Protein AF-A0A7S7Q439-F1 (afdb_monomer_lite)

Sequence (136 aa):
MTLYEHLPADIRETVDALVTELRPQPWPTRFFALIGLLGEKLEARREAEPWHLIQQWTGIVTATMEHLLPDSSVVECLGLMSISFNDQWRAQALGQIERDPTVLDRLVAICPDWEDIVESVIEANQRRPIKSARGR

Secondary structure (DSSP, 8-state):
--GGGGS-HHHHHHHHHHHHHHTTS-HHHHHHHHHHHHHHHHHS---S-HHHHHHHHHHHHHHHHHHH---TTSHHHHHHHHHSS-HHHHHHHHHHHHH-THHHHHHHHH-TTHHHHHHHHHHHHHT-GGGGG---

Foldseek 3Di:
DALLVVDDPVLNVVLVVLLVVCLVPDLLVNLVVLVVQLVCLVVVDPDPCSLVSLVSSLSSLRRNCVSNPQDCVDLSSLLSLCLHPPPVSVVVSVVVCVVPVVSVVVVCVSPVCSVVSSVSSVVSVVPPPPVVPPDD

pLDDT: mean 88.55, std 14.01, range [36.53, 97.88]

Structure (mmCIF, N/CA/C/O backbone):
data_AF-A0A7S7Q439-F1
#
_entry.id   AF-A0A7S7Q439-F1
#
loop_
_atom_site.group_PDB
_atom_site.id
_atom_site.type_symbol
_atom_site.label_atom_id
_atom_site.label_alt_id
_atom_site.label_comp_id
_atom_site.label_asym_id
_atom_site.label_entity_id
_atom_site.label_seq_id
_atom_site.pdbx_PDB_ins_code
_atom_site.Cartn_x
_atom_site.Cartn_y
_atom_site.Cartn_z
_atom_site.occupancy
_atom_site.B_iso_or_equiv
_atom_site.auth_seq_id
_atom_site.auth_comp_id
_atom_site.auth_asym_id
_atom_site.auth_atom_id
_atom_site.pdbx_PDB_model_num
ATOM 1 N N . MET A 1 1 ? 16.420 8.784 5.837 1.00 62.50 1 MET A N 1
ATOM 2 C CA . MET A 1 1 ? 16.690 8.067 4.584 1.00 62.50 1 MET A CA 1
ATOM 3 C C . MET A 1 1 ? 15.471 7.213 4.327 1.00 62.50 1 MET A C 1
ATOM 5 O O . MET A 1 1 ? 15.078 6.487 5.238 1.00 62.50 1 MET A O 1
ATOM 9 N N . THR A 1 2 ? 14.799 7.433 3.205 1.00 87.06 2 THR A N 1
ATOM 10 C CA . THR A 1 2 ? 13.533 6.767 2.856 1.00 87.06 2 THR A CA 1
ATOM 11 C C . THR A 1 2 ? 13.812 5.551 1.974 1.00 87.06 2 THR A C 1
ATOM 13 O O . THR A 1 2 ? 14.875 5.466 1.357 1.00 87.06 2 THR A O 1
ATOM 16 N N . LEU A 1 3 ? 12.888 4.588 1.902 1.00 90.12 3 LEU A N 1
ATOM 17 C CA . LEU A 1 3 ? 13.028 3.456 0.980 1.00 90.12 3 LEU A CA 1
ATOM 18 C C . LEU A 1 3 ? 13.176 3.951 -0.462 1.00 90.12 3 LEU A C 1
ATOM 20 O O . LEU A 1 3 ? 13.998 3.414 -1.205 1.00 90.12 3 LEU A O 1
ATOM 24 N N . TYR A 1 4 ? 12.414 4.988 -0.827 1.00 93.00 4 TYR A N 1
ATOM 25 C CA . TYR A 1 4 ? 12.436 5.602 -2.154 1.00 93.00 4 TYR A CA 1
ATOM 26 C C . TYR A 1 4 ? 13.855 5.886 -2.673 1.00 93.00 4 TYR A C 1
ATOM 28 O O . TYR A 1 4 ? 14.159 5.552 -3.815 1.00 93.00 4 TYR A O 1
ATOM 36 N N . GLU A 1 5 ? 14.751 6.425 -1.839 1.00 92.62 5 GLU A N 1
ATOM 37 C CA . GLU A 1 5 ? 16.121 6.810 -2.230 1.00 92.62 5 GLU A CA 1
ATOM 38 C C . GLU A 1 5 ? 16.989 5.622 -2.684 1.00 92.62 5 GLU A C 1
ATOM 40 O O . GLU A 1 5 ? 17.976 5.808 -3.396 1.00 92.62 5 GLU A O 1
ATOM 45 N N . HIS A 1 6 ? 16.615 4.400 -2.302 1.00 91.69 6 HIS A N 1
ATOM 46 C CA . HIS A 1 6 ? 17.335 3.170 -2.628 1.00 91.69 6 HIS A CA 1
ATOM 47 C C . HIS A 1 6 ? 16.705 2.370 -3.769 1.00 91.69 6 HIS A C 1
ATOM 49 O O . HIS A 1 6 ? 17.241 1.325 -4.149 1.00 91.69 6 HIS A O 1
ATOM 55 N N . LEU A 1 7 ? 15.571 2.822 -4.307 1.00 91.94 7 LEU A N 1
ATOM 56 C CA . LEU A 1 7 ? 14.888 2.112 -5.377 1.00 91.94 7 LEU A CA 1
ATOM 57 C C . LEU A 1 7 ? 15.591 2.318 -6.734 1.00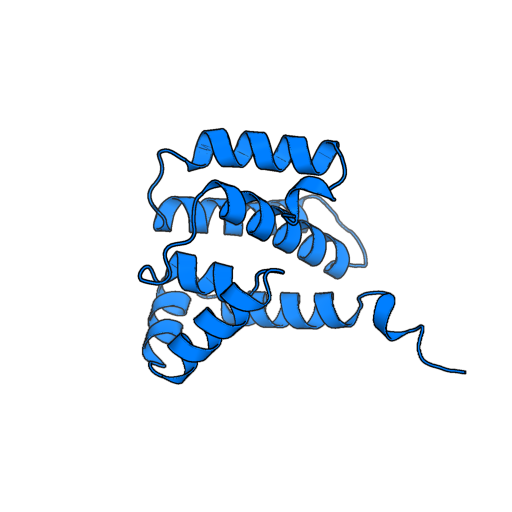 91.94 7 LEU A C 1
ATOM 59 O O . LEU A 1 7 ? 16.099 3.412 -7.021 1.00 91.94 7 LEU A O 1
ATOM 63 N N . PRO A 1 8 ? 15.592 1.287 -7.604 1.00 93.31 8 PRO A N 1
ATOM 64 C CA . PRO A 1 8 ? 15.986 1.428 -9.004 1.00 93.31 8 PRO A CA 1
ATOM 65 C C . PRO A 1 8 ? 15.236 2.573 -9.701 1.00 93.31 8 PRO A C 1
ATOM 67 O O . PRO A 1 8 ? 14.115 2.913 -9.320 1.00 93.31 8 PRO A O 1
ATOM 70 N N . ALA A 1 9 ? 15.860 3.195 -10.706 1.00 93.38 9 ALA A N 1
ATOM 71 C CA . ALA A 1 9 ? 15.323 4.399 -11.349 1.00 93.38 9 ALA A CA 1
ATOM 72 C C . ALA A 1 9 ? 13.933 4.180 -11.973 1.00 93.38 9 ALA A C 1
ATOM 74 O O . ALA A 1 9 ? 13.044 4.993 -11.754 1.00 93.38 9 ALA A O 1
ATOM 75 N N . ASP A 1 10 ? 13.724 3.050 -12.645 1.00 91.25 10 ASP A N 1
ATOM 76 C CA . ASP A 1 10 ? 12.443 2.631 -13.228 1.00 91.25 10 ASP A CA 1
ATOM 77 C C . ASP A 1 10 ? 11.332 2.478 -12.172 1.00 91.25 10 ASP A C 1
ATOM 79 O O . ASP A 1 10 ? 10.170 2.835 -12.391 1.00 91.25 10 ASP A O 1
ATOM 83 N N . ILE A 1 11 ? 11.691 2.002 -10.979 1.00 93.25 11 ILE A N 1
ATOM 84 C CA . ILE A 1 11 ? 10.751 1.884 -9.862 1.00 93.25 11 ILE A CA 1
ATOM 85 C C . ILE A 1 11 ? 10.461 3.250 -9.244 1.00 93.25 11 ILE A C 1
ATOM 87 O O . ILE A 1 11 ? 9.311 3.523 -8.907 1.00 93.25 11 ILE A O 1
ATOM 91 N N . ARG A 1 12 ? 11.462 4.131 -9.133 1.00 96.12 12 ARG A N 1
ATOM 92 C CA . ARG A 1 12 ? 11.245 5.512 -8.675 1.00 96.12 12 ARG A CA 1
ATOM 93 C C . ARG A 1 12 ? 10.333 6.285 -9.622 1.00 96.12 12 ARG A C 1
ATOM 95 O O . ARG A 1 12 ? 9.408 6.922 -9.139 1.00 96.12 12 ARG A O 1
ATOM 102 N N . GLU A 1 13 ? 10.509 6.144 -10.935 1.00 95.88 13 GLU A N 1
ATOM 103 C CA . GLU A 1 13 ? 9.611 6.736 -11.939 1.00 95.88 13 GLU A CA 1
ATOM 104 C C . GLU A 1 1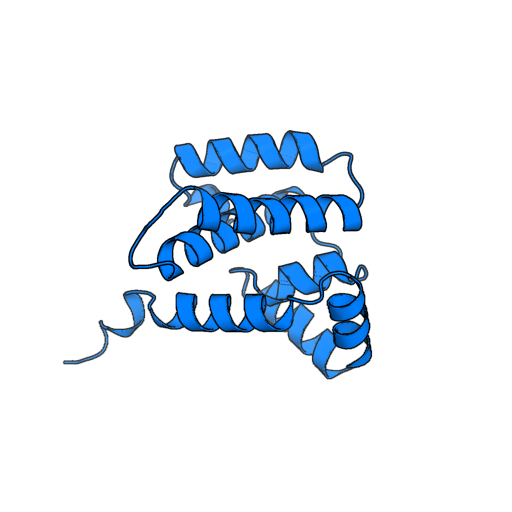3 ? 8.163 6.255 -11.761 1.00 95.88 13 GLU A C 1
ATOM 106 O O . GLU A 1 13 ? 7.227 7.055 -11.797 1.00 95.88 13 GLU A O 1
ATOM 111 N N . THR A 1 14 ? 7.974 4.958 -11.490 1.00 95.25 14 THR A N 1
ATOM 112 C CA . THR A 1 14 ? 6.650 4.395 -11.179 1.00 95.25 14 THR A CA 1
ATOM 113 C C . THR A 1 14 ? 6.063 5.014 -9.906 1.00 95.25 14 THR A C 1
ATOM 115 O O . THR A 1 14 ? 4.894 5.398 -9.886 1.00 95.25 14 THR A O 1
ATOM 118 N N . VAL A 1 15 ? 6.865 5.141 -8.842 1.00 97.25 15 VAL A N 1
ATOM 119 C CA . VAL A 1 15 ? 6.435 5.776 -7.586 1.00 97.25 15 VAL A CA 1
ATOM 120 C C . VAL A 1 15 ? 6.063 7.243 -7.815 1.00 97.25 15 VAL A C 1
ATOM 122 O O . VAL A 1 15 ? 5.016 7.674 -7.345 1.00 97.25 15 VAL A O 1
ATOM 125 N N . ASP A 1 16 ? 6.856 8.005 -8.565 1.00 97.75 16 ASP A N 1
ATOM 126 C CA . ASP A 1 16 ? 6.602 9.427 -8.829 1.00 97.75 16 ASP A CA 1
ATOM 127 C C . ASP A 1 16 ? 5.288 9.646 -9.599 1.00 97.75 16 ASP A C 1
ATOM 129 O O . ASP A 1 16 ? 4.510 10.556 -9.277 1.00 97.75 16 ASP A O 1
ATOM 133 N N . ALA A 1 17 ? 5.010 8.783 -10.583 1.00 97.12 17 ALA A N 1
ATOM 134 C CA . ALA A 1 17 ? 3.750 8.775 -11.319 1.00 97.12 17 ALA A CA 1
ATOM 135 C C . ALA A 1 17 ? 2.561 8.484 -10.387 1.00 97.12 17 ALA A C 1
ATOM 137 O O . ALA A 1 17 ? 1.615 9.276 -10.333 1.00 97.12 17 ALA A O 1
ATOM 138 N N . LEU A 1 18 ? 2.651 7.419 -9.580 1.00 96.94 18 LEU A N 1
ATOM 139 C CA . LEU A 1 18 ? 1.616 7.060 -8.604 1.00 96.94 18 LEU A CA 1
ATOM 140 C C . LEU A 1 18 ? 1.388 8.176 -7.585 1.00 96.94 18 LEU A C 1
ATOM 142 O O . LEU A 1 18 ? 0.251 8.531 -7.298 1.00 96.94 18 LEU A O 1
ATOM 146 N N . VAL A 1 19 ? 2.447 8.781 -7.047 1.00 97.44 19 VAL A N 1
ATOM 147 C CA . VAL A 1 19 ? 2.331 9.882 -6.083 1.00 97.44 19 VAL A CA 1
ATOM 148 C C . VAL A 1 19 ? 1.609 11.072 -6.706 1.00 97.44 19 VAL A C 1
ATOM 150 O O . VAL A 1 19 ? 0.775 11.688 -6.043 1.00 97.44 19 VAL A O 1
ATOM 153 N N . THR A 1 20 ? 1.904 11.400 -7.964 1.00 97.81 20 THR A N 1
ATOM 154 C CA . THR A 1 20 ? 1.245 12.504 -8.672 1.00 97.81 20 THR A CA 1
ATOM 155 C C . THR A 1 20 ? -0.253 12.244 -8.833 1.00 97.81 20 THR A C 1
ATOM 157 O O . THR A 1 20 ? -1.061 13.129 -8.550 1.00 97.81 20 THR A O 1
ATOM 160 N N . GLU A 1 21 ? -0.626 11.026 -9.221 1.00 97.31 21 GLU A N 1
ATOM 161 C CA . GLU A 1 21 ? -2.019 10.626 -9.428 1.00 97.31 21 GLU A CA 1
ATOM 162 C C . GLU A 1 21 ? -2.811 10.495 -8.117 1.00 97.31 21 GLU A C 1
ATOM 164 O O . GLU A 1 21 ? -3.957 10.941 -8.018 1.00 97.31 21 GLU A O 1
ATOM 169 N N . LEU A 1 22 ? -2.195 9.909 -7.088 1.00 97.56 22 LEU A N 1
ATOM 170 C CA . LEU A 1 22 ? -2.858 9.510 -5.846 1.00 97.56 22 LEU A CA 1
ATOM 171 C C . LEU A 1 22 ? -2.894 10.609 -4.781 1.00 97.56 22 LEU A C 1
ATOM 173 O O . LEU A 1 22 ? -3.734 10.563 -3.877 1.00 97.56 22 LEU A O 1
ATOM 177 N N . ARG A 1 23 ? -2.024 11.623 -4.867 1.00 97.12 23 ARG A N 1
ATOM 178 C CA . ARG A 1 23 ? -1.993 12.745 -3.915 1.00 97.12 23 ARG A CA 1
ATOM 179 C C . ARG A 1 23 ? -3.348 13.436 -3.712 1.00 97.12 23 ARG A C 1
ATOM 181 O O . ARG A 1 23 ? -3.706 13.623 -2.548 1.00 97.12 23 ARG A O 1
ATOM 188 N N . PRO A 1 24 ? -4.122 13.798 -4.753 1.00 97.00 24 PRO A N 1
ATOM 189 C CA . PRO A 1 24 ? -5.428 14.429 -4.554 1.00 97.00 24 PRO A CA 1
ATOM 190 C C . PRO A 1 24 ? -6.513 13.460 -4.059 1.00 97.00 24 PRO A C 1
ATOM 192 O O . PRO A 1 24 ? -7.574 13.910 -3.637 1.00 97.00 24 PRO A O 1
ATOM 195 N N . GLN A 1 25 ? -6.275 12.148 -4.121 1.00 97.88 25 GLN A N 1
ATOM 196 C CA . GLN A 1 25 ? -7.284 11.135 -3.829 1.00 97.88 25 GLN A CA 1
ATOM 197 C C . GLN A 1 25 ? -7.392 10.848 -2.327 1.00 97.88 25 GLN A C 1
ATOM 199 O O . GLN A 1 25 ? -6.393 10.966 -1.611 1.00 97.88 25 GLN A O 1
ATOM 204 N N . PRO A 1 26 ? -8.567 10.430 -1.827 1.00 96.69 26 PRO A N 1
ATOM 205 C CA . PRO A 1 26 ? -8.716 9.950 -0.458 1.00 96.69 26 PRO A CA 1
ATOM 206 C C . PRO A 1 26 ? -8.134 8.533 -0.295 1.00 96.69 26 PRO A C 1
ATOM 208 O O . PRO A 1 26 ? -7.984 7.788 -1.265 1.00 96.69 26 PRO A O 1
ATOM 211 N N . TRP A 1 27 ? -7.832 8.134 0.944 1.00 96.00 27 TRP A N 1
ATOM 212 C CA . TRP A 1 27 ? -7.224 6.832 1.261 1.00 96.00 27 TRP A CA 1
ATOM 213 C C . TRP A 1 27 ? -7.941 5.595 0.702 1.00 96.00 27 TRP A C 1
ATOM 215 O O . TRP A 1 27 ? -7.226 4.734 0.195 1.00 96.00 27 TRP A O 1
ATOM 225 N N . PRO A 1 28 ? -9.285 5.501 0.688 1.00 96.06 28 PRO A N 1
ATOM 226 C CA . PRO A 1 28 ? -9.965 4.364 0.065 1.0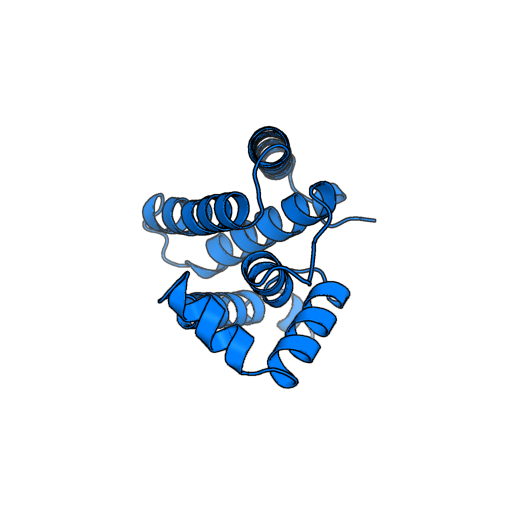0 96.06 28 PRO A CA 1
ATOM 227 C C . PRO A 1 28 ? -9.611 4.213 -1.423 1.00 96.06 28 PRO A C 1
ATOM 229 O O . PRO A 1 28 ? -9.299 3.124 -1.896 1.00 96.06 28 PRO A O 1
ATOM 232 N N . THR A 1 29 ? -9.562 5.322 -2.166 1.00 97.25 29 THR A N 1
ATOM 233 C CA . THR A 1 29 ? -9.165 5.324 -3.582 1.00 97.25 29 THR A CA 1
ATOM 234 C C . THR A 1 29 ? -7.689 4.974 -3.752 1.00 97.25 29 THR A C 1
ATOM 236 O O . THR A 1 29 ? -7.347 4.168 -4.614 1.00 97.25 29 THR A O 1
ATOM 239 N N . ARG A 1 30 ? -6.811 5.535 -2.907 1.00 97.62 30 ARG A N 1
ATOM 240 C CA . ARG A 1 30 ? -5.375 5.197 -2.905 1.00 97.62 30 ARG A CA 1
ATOM 241 C C . ARG A 1 30 ? -5.157 3.708 -2.668 1.00 97.62 30 ARG A C 1
ATOM 243 O O . ARG A 1 30 ? -4.343 3.093 -3.344 1.00 97.62 30 ARG A O 1
ATOM 250 N N . PHE A 1 31 ? -5.897 3.141 -1.724 1.00 97.31 31 PHE A N 1
ATOM 251 C CA . PHE A 1 31 ? -5.832 1.734 -1.373 1.00 97.31 31 PHE A CA 1
ATOM 252 C C . PHE A 1 31 ? -6.206 0.842 -2.543 1.00 97.31 31 PHE A C 1
ATOM 254 O O . PHE A 1 31 ? -5.386 0.026 -2.948 1.00 97.31 31 PHE A O 1
ATOM 261 N N . PHE A 1 32 ? -7.376 1.044 -3.152 1.00 96.50 32 PHE A N 1
ATOM 262 C CA . PHE A 1 32 ? -7.781 0.222 -4.290 1.00 96.50 32 PHE A CA 1
ATOM 263 C C . PHE A 1 32 ? -6.843 0.358 -5.490 1.00 96.50 32 PHE A C 1
ATOM 265 O O . PHE A 1 32 ? -6.570 -0.644 -6.141 1.00 96.50 32 PHE A O 1
ATOM 272 N N . ALA A 1 33 ? -6.294 1.546 -5.755 1.00 96.81 33 ALA A N 1
ATOM 273 C CA . ALA A 1 33 ? -5.288 1.713 -6.803 1.00 96.81 33 ALA A CA 1
ATOM 274 C C . ALA A 1 33 ? -4.008 0.909 -6.505 1.00 96.81 33 ALA A C 1
ATOM 276 O O . ALA A 1 33 ? -3.486 0.208 -7.370 1.00 96.81 33 ALA A O 1
ATOM 277 N N . LEU A 1 34 ? -3.526 0.955 -5.259 1.00 96.69 34 LEU A N 1
ATOM 278 C CA . LEU A 1 34 ? -2.340 0.211 -4.834 1.00 96.69 34 LEU A CA 1
ATOM 279 C C . LEU A 1 34 ? -2.577 -1.307 -4.801 1.00 96.69 34 LEU A C 1
ATOM 281 O O . LEU A 1 34 ? -1.668 -2.053 -5.154 1.00 96.69 34 LEU A O 1
ATOM 285 N N . ILE A 1 35 ? -3.772 -1.779 -4.433 1.00 95.56 35 ILE A N 1
ATOM 286 C CA . ILE A 1 35 ? -4.150 -3.199 -4.550 1.00 95.56 35 ILE A CA 1
ATOM 287 C C . ILE A 1 35 ? -4.287 -3.607 -6.023 1.00 95.56 35 ILE A C 1
ATOM 289 O O . ILE A 1 35 ? -3.785 -4.656 -6.415 1.00 95.56 35 ILE A O 1
ATOM 293 N N . GLY A 1 36 ? -4.889 -2.766 -6.867 1.00 93.12 36 GLY A N 1
ATOM 294 C CA . GLY A 1 36 ? -5.003 -3.004 -8.308 1.00 93.12 36 GLY A CA 1
ATOM 295 C C . GLY A 1 36 ? -3.643 -3.226 -8.973 1.00 93.12 36 GLY A C 1
ATOM 296 O O . GLY A 1 36 ? -3.487 -4.163 -9.753 1.00 93.12 36 GLY A O 1
ATOM 297 N N . LEU A 1 37 ? -2.624 -2.460 -8.567 1.00 93.31 37 LEU A N 1
ATOM 298 C CA . LEU A 1 37 ? -1.243 -2.638 -9.025 1.00 93.31 37 LEU A CA 1
ATOM 299 C C . LEU A 1 37 ? -0.666 -4.030 -8.698 1.00 93.31 37 LEU A C 1
ATOM 301 O O . LEU A 1 37 ? 0.164 -4.539 -9.456 1.00 93.31 37 LEU A O 1
ATOM 305 N N . LEU A 1 38 ? -1.066 -4.653 -7.582 1.00 91.31 38 LEU A N 1
ATOM 306 C CA . LEU A 1 38 ? -0.674 -6.035 -7.279 1.00 91.31 38 LEU A CA 1
ATOM 307 C C . LEU A 1 38 ? -1.271 -6.990 -8.314 1.00 91.31 38 LEU A C 1
ATOM 309 O O . LEU A 1 38 ? -0.538 -7.796 -8.884 1.00 91.31 38 LEU A O 1
ATOM 313 N N . GLY A 1 39 ? -2.571 -6.853 -8.590 1.00 85.38 39 GLY A N 1
ATOM 314 C CA . GLY A 1 39 ? -3.267 -7.639 -9.608 1.00 85.38 39 GLY A CA 1
ATOM 315 C C . GLY A 1 39 ? -2.615 -7.500 -10.983 1.00 85.38 39 GLY A C 1
ATOM 316 O O . GLY A 1 39 ? -2.276 -8.500 -11.604 1.00 85.38 39 GLY A O 1
ATOM 317 N N . GLU A 1 40 ? -2.323 -6.272 -11.417 1.00 86.94 40 GLU A N 1
ATOM 318 C CA . GLU A 1 40 ? -1.628 -6.017 -12.686 1.00 86.94 40 GLU A CA 1
ATOM 319 C C . GLU A 1 40 ? -0.266 -6.712 -12.760 1.00 86.94 40 GLU A C 1
ATOM 321 O O . GLU A 1 40 ? 0.073 -7.299 -13.786 1.00 86.94 40 GLU A O 1
ATOM 326 N N . LYS A 1 41 ? 0.520 -6.683 -11.678 1.00 82.62 41 LYS A N 1
ATOM 327 C CA . LYS A 1 41 ? 1.827 -7.352 -11.640 1.00 82.62 41 LYS A CA 1
ATOM 328 C C . LYS A 1 41 ? 1.707 -8.867 -11.728 1.00 82.62 41 LYS A C 1
ATOM 330 O O . LYS A 1 41 ? 2.515 -9.480 -12.423 1.00 82.62 41 LYS A O 1
ATOM 335 N N . LEU A 1 42 ? 0.729 -9.451 -11.039 1.00 82.19 42 LEU A N 1
ATOM 336 C CA . LEU A 1 42 ? 0.497 -10.895 -11.044 1.00 82.19 42 LEU A CA 1
ATOM 337 C C . LEU A 1 42 ? -0.069 -11.381 -12.391 1.00 82.19 42 LEU A C 1
ATOM 339 O O . LEU A 1 42 ? 0.348 -12.429 -12.875 1.00 82.19 42 LEU A O 1
ATOM 343 N N . GLU A 1 43 ? -0.934 -10.600 -13.041 1.00 79.69 43 GLU A N 1
ATOM 344 C CA . GLU A 1 43 ? -1.498 -10.919 -14.362 1.00 79.69 43 GLU A CA 1
ATOM 345 C C . GLU A 1 43 ? -0.498 -10.697 -15.509 1.00 79.69 43 GLU A C 1
ATOM 347 O O . GLU A 1 43 ? -0.456 -11.462 -16.477 1.00 79.69 43 GLU A O 1
ATOM 352 N N . ALA A 1 44 ? 0.346 -9.663 -15.417 1.00 63.06 44 ALA A N 1
ATOM 353 C CA . ALA A 1 44 ? 1.261 -9.282 -16.492 1.00 63.06 44 ALA A CA 1
ATOM 354 C C . ALA A 1 44 ? 2.375 -10.308 -16.761 1.00 63.06 44 ALA A C 1
ATOM 356 O O . ALA A 1 44 ? 3.041 -10.208 -17.798 1.00 63.06 44 ALA A O 1
ATOM 357 N N . ARG A 1 45 ? 2.612 -11.291 -15.877 1.00 58.56 45 ARG A N 1
ATOM 358 C CA . ARG A 1 45 ? 3.690 -12.275 -16.055 1.00 58.56 45 ARG A CA 1
ATOM 359 C C . ARG A 1 45 ? 3.309 -13.693 -15.634 1.00 58.56 45 ARG A C 1
ATOM 361 O O . ARG A 1 45 ? 3.039 -13.972 -14.476 1.00 58.56 45 ARG A O 1
ATOM 368 N N . ARG A 1 46 ? 3.465 -14.639 -16.572 1.00 56.03 46 ARG A N 1
ATOM 369 C CA . ARG A 1 46 ? 3.522 -16.096 -16.320 1.00 56.03 46 ARG A CA 1
ATOM 370 C C . ARG A 1 46 ? 4.845 -16.504 -15.645 1.00 56.03 46 ARG A C 1
ATOM 372 O O . ARG A 1 46 ? 5.532 -17.406 -16.125 1.00 56.03 46 ARG A O 1
ATOM 379 N N . GLU A 1 47 ? 5.283 -15.787 -14.619 1.00 55.06 47 GLU A N 1
ATOM 380 C CA . GLU A 1 47 ? 6.549 -16.082 -13.948 1.00 55.06 47 GLU A CA 1
ATOM 381 C C . GLU A 1 47 ? 6.391 -17.198 -12.916 1.00 55.06 47 GLU A C 1
ATOM 383 O O . GLU A 1 47 ? 5.417 -17.259 -12.173 1.00 55.06 47 GLU A O 1
ATOM 388 N N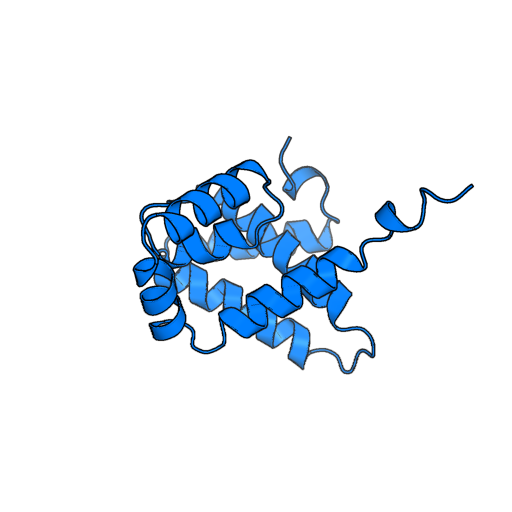 . ALA A 1 48 ? 7.389 -18.083 -12.856 1.00 57.44 48 ALA A N 1
ATOM 389 C CA . ALA A 1 48 ? 7.421 -19.226 -11.942 1.00 57.44 48 ALA A CA 1
ATOM 390 C C . ALA A 1 48 ? 7.581 -18.827 -10.459 1.00 57.44 48 ALA A C 1
ATOM 392 O O . ALA A 1 48 ? 7.487 -19.677 -9.576 1.00 57.44 48 ALA A O 1
ATOM 393 N N . GLU A 1 49 ? 7.851 -17.549 -10.178 1.00 66.75 49 GLU A N 1
ATOM 394 C CA . GLU A 1 49 ? 8.274 -17.070 -8.865 1.00 66.75 49 GLU A CA 1
ATOM 395 C C . GLU A 1 49 ? 7.521 -15.795 -8.437 1.00 66.75 49 GLU A C 1
ATOM 397 O O . GLU A 1 49 ? 8.114 -14.722 -8.395 1.00 66.75 49 GLU A O 1
ATOM 402 N N . PRO A 1 50 ? 6.234 -15.873 -8.056 1.00 79.25 50 PRO A N 1
ATOM 403 C CA . PRO A 1 50 ? 5.404 -14.700 -7.726 1.00 79.25 50 PRO A CA 1
ATOM 404 C C . PRO A 1 50 ? 5.949 -13.833 -6.574 1.00 79.25 50 PRO A C 1
ATOM 406 O O . PRO A 1 50 ? 5.618 -12.654 -6.453 1.00 79.25 50 PRO A O 1
ATOM 409 N N . TRP A 1 51 ? 6.837 -14.384 -5.742 1.00 86.31 51 TRP A N 1
ATOM 410 C CA . TRP A 1 51 ? 7.371 -13.710 -4.560 1.00 86.31 51 TRP A CA 1
ATOM 411 C C . TRP A 1 51 ? 8.144 -12.417 -4.870 1.00 86.31 51 TRP A C 1
ATOM 413 O O . TRP A 1 51 ? 8.057 -11.463 -4.098 1.00 86.31 51 TRP A O 1
ATOM 423 N N . HIS A 1 52 ? 8.893 -12.341 -5.975 1.00 86.44 52 HIS A N 1
ATOM 424 C CA . HIS A 1 52 ? 9.680 -11.139 -6.284 1.00 86.44 52 HIS A CA 1
ATOM 425 C C . HIS A 1 52 ? 8.784 -9.985 -6.761 1.00 86.44 52 HIS A C 1
ATOM 427 O O . HIS A 1 52 ? 9.053 -8.825 -6.444 1.00 86.44 52 HIS A O 1
ATOM 433 N N . LEU A 1 53 ? 7.682 -10.303 -7.449 1.00 89.88 53 LEU A N 1
ATOM 434 C CA . LEU A 1 53 ? 6.659 -9.339 -7.858 1.00 89.88 53 LEU A CA 1
ATOM 435 C C . LEU A 1 53 ? 5.942 -8.761 -6.639 1.00 89.88 53 LEU A C 1
ATOM 437 O O . LEU A 1 53 ? 5.777 -7.546 -6.548 1.00 89.88 53 LEU A O 1
ATOM 441 N N . ILE A 1 54 ? 5.599 -9.616 -5.672 1.00 91.81 54 ILE A N 1
ATOM 442 C CA . ILE A 1 54 ? 5.006 -9.196 -4.398 1.00 91.81 54 ILE A CA 1
ATOM 443 C C . ILE A 1 54 ? 5.979 -8.292 -3.631 1.00 91.81 54 ILE A C 1
ATOM 445 O O . ILE A 1 54 ? 5.588 -7.221 -3.178 1.00 91.81 54 ILE A O 1
ATOM 449 N N . GLN A 1 55 ? 7.265 -8.649 -3.540 1.00 91.50 55 GLN A N 1
ATOM 450 C CA . GLN A 1 55 ? 8.264 -7.792 -2.886 1.00 91.50 55 GLN A CA 1
ATOM 451 C C . GLN A 1 55 ? 8.417 -6.433 -3.579 1.00 91.50 55 GLN A C 1
ATOM 453 O O . GLN A 1 55 ? 8.496 -5.403 -2.906 1.00 91.50 55 GLN A O 1
ATOM 458 N N . GLN A 1 56 ? 8.465 -6.419 -4.913 1.00 92.69 56 GLN A N 1
ATOM 459 C CA . GLN A 1 56 ? 8.547 -5.183 -5.685 1.00 92.69 56 GLN A CA 1
ATOM 460 C C . GLN A 1 56 ? 7.302 -4.319 -5.462 1.00 92.69 56 GLN A C 1
ATOM 462 O O . GLN A 1 56 ? 7.425 -3.116 -5.235 1.00 92.69 56 GLN A O 1
ATOM 467 N N . TRP A 1 57 ? 6.115 -4.928 -5.481 1.00 95.38 57 TRP A N 1
ATOM 468 C CA . TRP A 1 57 ? 4.857 -4.261 -5.171 1.00 95.38 57 TRP A CA 1
ATOM 469 C C . TRP A 1 57 ? 4.871 -3.648 -3.769 1.00 95.38 57 TRP A C 1
ATOM 471 O O . TRP A 1 57 ? 4.654 -2.446 -3.637 1.00 95.38 57 TRP A O 1
ATOM 481 N N . THR A 1 58 ? 5.218 -4.414 -2.732 1.00 95.38 58 THR A N 1
ATOM 482 C CA . THR A 1 58 ? 5.305 -3.891 -1.362 1.00 95.38 58 THR A CA 1
ATOM 483 C C . THR A 1 58 ? 6.324 -2.751 -1.251 1.00 95.38 58 THR A C 1
ATOM 485 O O . THR A 1 58 ? 6.103 -1.791 -0.507 1.00 95.38 58 THR A O 1
ATOM 488 N N . GLY A 1 59 ? 7.418 -2.809 -2.018 1.00 95.38 59 GLY A N 1
ATOM 489 C CA . GLY A 1 59 ? 8.392 -1.724 -2.121 1.00 95.38 59 GLY A CA 1
ATOM 490 C C . GLY A 1 59 ? 7.799 -0.443 -2.715 1.00 95.38 59 GLY A C 1
ATOM 491 O O . GLY A 1 59 ? 7.964 0.628 -2.132 1.00 95.38 59 GLY A O 1
ATOM 492 N N . ILE A 1 60 ? 7.052 -0.555 -3.818 1.00 96.44 60 ILE A N 1
ATOM 493 C CA . ILE A 1 60 ? 6.345 0.573 -4.448 1.00 96.44 60 ILE A CA 1
ATOM 494 C C . ILE A 1 60 ? 5.291 1.154 -3.503 1.00 96.44 60 ILE A C 1
ATOM 496 O O . ILE A 1 60 ? 5.246 2.370 -3.327 1.00 96.44 60 ILE A O 1
ATOM 500 N N . VAL A 1 61 ? 4.479 0.306 -2.863 1.00 96.94 61 VAL A N 1
ATOM 501 C CA . VAL A 1 61 ? 3.474 0.725 -1.872 1.00 96.94 61 VAL A CA 1
ATOM 502 C C . VAL A 1 61 ? 4.141 1.515 -0.751 1.00 96.94 61 VAL A C 1
ATOM 504 O O . VAL A 1 61 ? 3.739 2.640 -0.468 1.00 96.94 61 VAL A O 1
ATOM 507 N N . THR A 1 62 ? 5.203 0.962 -0.158 1.00 97.12 62 THR A N 1
ATOM 508 C CA . THR A 1 62 ? 5.913 1.601 0.957 1.00 97.12 62 THR A CA 1
ATOM 509 C C . THR A 1 62 ? 6.479 2.959 0.544 1.00 97.12 62 THR A C 1
ATOM 511 O O . THR A 1 62 ? 6.227 3.946 1.230 1.00 97.12 62 THR A O 1
ATOM 514 N N . ALA A 1 63 ? 7.182 3.038 -0.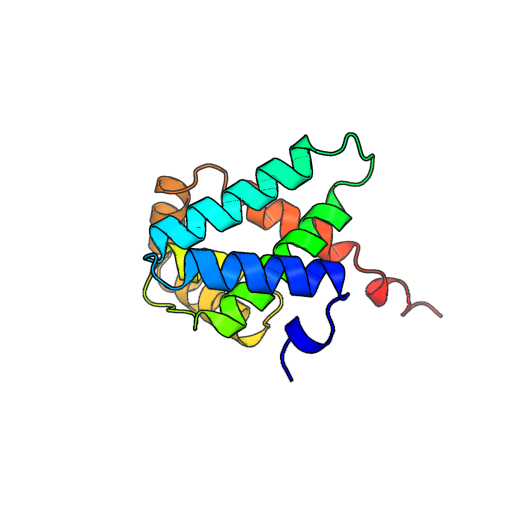589 1.00 97.25 63 ALA A N 1
ATOM 515 C CA . ALA A 1 63 ? 7.762 4.293 -1.064 1.00 97.25 63 ALA A CA 1
ATOM 516 C C . ALA A 1 63 ? 6.691 5.331 -1.431 1.00 97.25 63 ALA A C 1
ATOM 518 O O . ALA A 1 63 ? 6.799 6.492 -1.053 1.00 97.25 63 ALA A O 1
ATOM 519 N N . THR A 1 64 ? 5.602 4.918 -2.083 1.00 97.38 64 THR A N 1
ATOM 520 C CA . THR A 1 64 ? 4.467 5.808 -2.384 1.00 97.38 64 THR A CA 1
ATOM 521 C C . THR A 1 64 ? 3.883 6.392 -1.098 1.00 97.38 64 THR A C 1
ATOM 523 O O . THR A 1 64 ? 3.655 7.598 -0.995 1.00 97.38 64 THR A O 1
ATOM 526 N N . MET A 1 65 ? 3.700 5.556 -0.075 1.00 97.12 65 MET A N 1
ATOM 527 C CA . MET A 1 65 ? 3.206 5.983 1.231 1.00 97.12 65 MET A CA 1
ATOM 528 C C . MET A 1 65 ? 4.138 6.982 1.932 1.00 97.12 65 MET A C 1
ATOM 530 O O . MET A 1 65 ? 3.633 7.913 2.555 1.00 97.12 65 MET A O 1
ATOM 534 N N . GLU A 1 66 ? 5.465 6.866 1.788 1.00 96.25 66 GLU A N 1
ATOM 535 C CA . GLU A 1 66 ? 6.433 7.844 2.331 1.00 96.25 66 GLU A CA 1
ATOM 536 C C . GLU A 1 66 ? 6.176 9.264 1.813 1.00 96.25 66 GLU A C 1
ATOM 538 O O . GLU A 1 66 ? 6.333 10.229 2.561 1.00 96.25 66 GLU A O 1
ATOM 543 N N . HIS A 1 67 ? 5.701 9.399 0.573 1.00 95.81 67 HIS A N 1
ATOM 544 C CA . HIS A 1 67 ? 5.347 10.690 -0.018 1.00 95.81 67 HIS A CA 1
ATOM 545 C C . HIS A 1 67 ? 3.910 11.142 0.276 1.00 95.81 67 HIS A C 1
ATOM 547 O O . HIS A 1 67 ? 3.632 12.342 0.237 1.00 95.81 67 HIS A O 1
ATOM 553 N N . LEU A 1 68 ? 2.987 10.208 0.527 1.00 94.19 68 LEU A N 1
ATOM 554 C CA . LEU A 1 68 ? 1.565 10.501 0.749 1.00 94.19 68 LEU A CA 1
ATOM 555 C C . LEU A 1 68 ? 1.195 10.748 2.218 1.00 94.19 68 LEU A C 1
ATOM 557 O O . LEU A 1 68 ? 0.058 11.149 2.468 1.00 94.19 68 LEU A O 1
ATOM 561 N N . LEU A 1 69 ? 2.147 10.560 3.142 1.00 90.31 69 LEU A N 1
ATOM 562 C CA . LEU A 1 69 ? 2.009 10.726 4.595 1.00 90.31 69 LEU A CA 1
ATOM 563 C C . LEU A 1 69 ? 0.916 9.807 5.179 1.00 90.31 69 LEU A C 1
ATOM 565 O O . LEU A 1 69 ? -0.260 10.175 5.184 1.00 90.31 69 LEU A O 1
ATOM 569 N N . PRO A 1 70 ? 1.276 8.605 5.669 1.00 93.06 70 PRO A N 1
ATOM 570 C CA . PRO A 1 70 ? 0.314 7.620 6.158 1.00 93.06 70 PRO A CA 1
ATOM 571 C C . PRO A 1 70 ? -0.569 8.161 7.281 1.00 93.06 70 PRO A C 1
ATOM 573 O O . PRO A 1 70 ? -0.079 8.804 8.209 1.00 93.06 70 PRO A O 1
ATOM 576 N N . ASP A 1 71 ? -1.857 7.835 7.225 1.00 95.00 71 ASP A N 1
ATOM 577 C CA . ASP A 1 71 ? -2.831 8.140 8.268 1.00 95.00 71 ASP 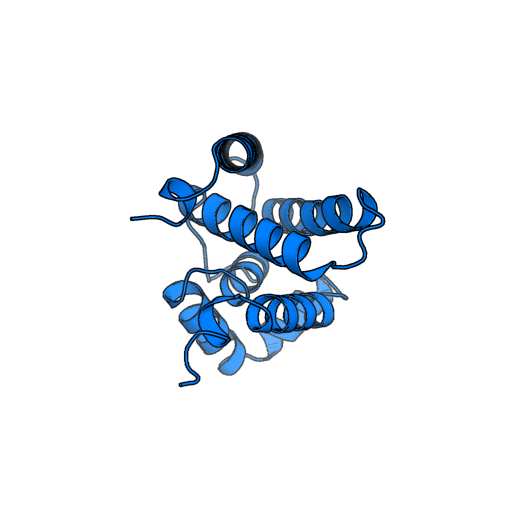A CA 1
ATOM 578 C C . ASP A 1 71 ? -3.334 6.842 8.906 1.00 95.00 71 ASP A C 1
ATOM 580 O O . ASP A 1 71 ? -4.215 6.166 8.378 1.00 95.00 71 ASP A O 1
ATOM 584 N N . SER A 1 72 ? -2.788 6.492 10.073 1.00 93.25 72 SER A N 1
ATOM 585 C CA . SER A 1 72 ? -3.168 5.261 10.773 1.00 93.25 72 SER A CA 1
ATOM 586 C C . SER A 1 72 ? -4.603 5.260 11.312 1.00 93.25 72 SER A C 1
ATOM 588 O O . SER A 1 72 ? -5.039 4.238 11.823 1.00 93.25 72 SER A O 1
ATOM 590 N N . SER A 1 73 ? -5.327 6.385 11.265 1.00 93.94 73 SER A N 1
ATOM 591 C CA . SER A 1 73 ? -6.739 6.423 11.668 1.00 93.94 73 SER A CA 1
ATOM 592 C C . SER A 1 73 ? -7.684 5.864 10.597 1.00 93.94 73 SER A C 1
ATOM 594 O O . SER A 1 73 ? -8.834 5.546 10.900 1.00 93.94 73 SER A O 1
ATOM 596 N N . VAL A 1 74 ? -7.198 5.709 9.359 1.00 95.94 74 VAL A N 1
ATOM 597 C CA . VAL A 1 74 ? -7.962 5.175 8.229 1.00 95.94 74 VAL A CA 1
ATOM 598 C C . VAL A 1 74 ? -7.621 3.701 8.021 1.00 95.94 74 VAL A C 1
ATOM 600 O O . VAL A 1 74 ? -6.453 3.351 7.851 1.00 95.94 74 VAL A O 1
ATOM 603 N N . VAL A 1 75 ? -8.641 2.836 8.011 1.00 96.00 75 VAL A N 1
ATOM 604 C CA . VAL A 1 75 ? -8.495 1.366 7.986 1.00 96.00 75 VAL A CA 1
ATOM 605 C C . VAL A 1 75 ? -7.679 0.893 6.784 1.00 96.00 75 VAL A C 1
ATOM 607 O O . VAL A 1 75 ? -6.787 0.063 6.929 1.00 96.00 75 VAL A O 1
ATOM 610 N N . GLU A 1 76 ? -7.918 1.464 5.611 1.00 96.81 76 GLU A N 1
ATOM 611 C CA . GLU A 1 76 ? -7.217 1.113 4.382 1.00 96.81 76 GLU A CA 1
ATOM 612 C C . GLU A 1 76 ? -5.726 1.476 4.435 1.00 96.81 76 GLU A C 1
ATOM 614 O O . GLU A 1 76 ? -4.861 0.699 4.025 1.00 96.81 76 GLU A O 1
ATOM 619 N N . CYS A 1 77 ? -5.403 2.647 4.993 1.00 97.06 77 CYS A N 1
ATOM 620 C CA . CYS A 1 77 ? -4.017 3.054 5.197 1.00 97.06 77 CYS A CA 1
ATOM 621 C C . CYS A 1 77 ? -3.337 2.172 6.247 1.00 97.06 77 CYS A C 1
ATOM 623 O O . CYS A 1 77 ? -2.192 1.761 6.060 1.00 97.06 77 CYS A O 1
ATOM 625 N N . LEU A 1 78 ? -4.040 1.860 7.336 1.00 96.81 78 LEU A N 1
ATOM 626 C CA . LEU A 1 78 ? -3.558 0.978 8.394 1.00 96.81 78 LEU A CA 1
ATOM 627 C C . LEU A 1 78 ? -3.255 -0.430 7.856 1.00 96.81 78 LEU A C 1
ATOM 629 O O . LEU A 1 78 ? -2.218 -1.004 8.192 1.00 96.81 78 LEU A O 1
ATOM 633 N N . GLY A 1 79 ? -4.101 -0.935 6.954 1.00 96.38 79 GLY A N 1
ATOM 634 C CA . GLY A 1 79 ? -3.866 -2.159 6.193 1.00 96.38 79 GLY A CA 1
ATOM 635 C C . GLY A 1 79 ? -2.527 -2.116 5.458 1.00 96.38 79 GLY A C 1
ATOM 636 O O . GLY A 1 79 ? -1.637 -2.920 5.737 1.00 96.38 79 GLY A O 1
ATOM 637 N N . LEU A 1 80 ? -2.322 -1.122 4.590 1.00 97.38 80 LEU A N 1
ATOM 638 C CA . LEU A 1 80 ? -1.065 -0.974 3.840 1.00 97.38 80 LEU A CA 1
ATOM 639 C C . LEU A 1 80 ? 0.159 -0.778 4.751 1.00 97.38 80 LEU A C 1
ATOM 641 O O . LEU A 1 80 ? 1.234 -1.310 4.471 1.00 97.38 80 LEU A O 1
ATOM 645 N N . MET A 1 81 ? 0.012 -0.068 5.874 1.00 97.56 81 MET A N 1
ATOM 646 C CA . MET A 1 81 ? 1.080 0.073 6.870 1.00 97.56 81 MET A CA 1
ATOM 647 C C . MET A 1 81 ? 1.511 -1.286 7.438 1.00 97.56 81 MET A C 1
ATOM 649 O O . MET A 1 81 ? 2.711 -1.507 7.619 1.00 97.56 81 MET A O 1
ATOM 653 N N . SER A 1 82 ? 0.564 -2.202 7.678 1.00 95.88 82 SER A N 1
ATOM 654 C CA . SER A 1 82 ? 0.831 -3.516 8.285 1.00 95.88 82 SER A CA 1
ATOM 655 C C . SER A 1 82 ? 1.670 -4.451 7.402 1.00 95.88 82 SER A C 1
ATOM 657 O O . SER A 1 82 ? 2.387 -5.305 7.921 1.00 95.88 82 SER A O 1
ATOM 659 N N . ILE A 1 83 ? 1.664 -4.241 6.084 1.00 95.06 83 ILE A N 1
ATOM 660 C CA . ILE A 1 83 ? 2.487 -4.995 5.125 1.00 95.06 83 ILE A CA 1
ATOM 661 C C . ILE A 1 83 ? 3.737 -4.232 4.664 1.00 95.06 83 ILE A C 1
ATOM 663 O O . ILE A 1 83 ? 4.574 -4.793 3.958 1.00 95.06 83 ILE A O 1
ATOM 667 N N . SER A 1 84 ? 3.886 -2.959 5.043 1.00 94.75 84 SER A N 1
ATOM 668 C CA . SER A 1 84 ? 4.963 -2.096 4.548 1.00 94.75 84 SER A CA 1
ATOM 669 C C . SER A 1 84 ? 6.365 -2.553 4.982 1.00 94.75 84 SER A C 1
ATOM 671 O O . SER A 1 84 ? 6.560 -3.227 6.003 1.00 94.75 84 SER A O 1
ATOM 673 N N . PHE A 1 85 ? 7.384 -2.127 4.229 1.00 94.19 85 PHE A N 1
ATOM 674 C CA . PHE A 1 85 ? 8.794 -2.310 4.604 1.00 94.19 85 PHE A CA 1
ATOM 675 C C . PHE A 1 85 ? 9.279 -1.305 5.654 1.00 94.19 85 PHE A C 1
ATOM 677 O O . PHE A 1 85 ? 10.420 -1.401 6.100 1.00 94.19 85 PHE A O 1
ATOM 684 N N . ASN A 1 86 ? 8.426 -0.375 6.084 1.00 94.44 86 ASN A N 1
ATOM 685 C CA . ASN A 1 86 ? 8.721 0.505 7.202 1.00 94.44 86 ASN A CA 1
ATOM 686 C C . ASN A 1 86 ? 8.370 -0.203 8.521 1.00 94.44 86 ASN A C 1
ATOM 688 O O . ASN A 1 86 ? 7.201 -0.376 8.867 1.00 94.44 86 ASN A O 1
ATOM 692 N N . ASP A 1 87 ? 9.394 -0.607 9.273 1.00 93.12 87 ASP A N 1
ATOM 693 C CA . ASP A 1 87 ? 9.218 -1.373 10.511 1.00 93.12 87 ASP A CA 1
ATOM 694 C C . ASP A 1 87 ? 8.425 -0.614 11.585 1.00 93.12 87 ASP A C 1
ATOM 696 O O . ASP A 1 87 ? 7.665 -1.232 12.332 1.00 93.12 87 ASP A O 1
ATOM 700 N N . GLN A 1 88 ? 8.551 0.717 11.646 1.00 94.75 88 GLN A N 1
ATOM 701 C CA . GLN A 1 88 ? 7.799 1.539 12.594 1.00 94.75 88 GLN A CA 1
ATOM 702 C C . GLN A 1 88 ? 6.308 1.542 12.251 1.00 94.75 88 GLN A C 1
ATOM 704 O O . GLN A 1 88 ? 5.475 1.352 13.137 1.00 94.75 88 GLN A O 1
ATOM 709 N N . TRP A 1 89 ? 5.965 1.720 10.974 1.00 96.50 89 TRP A N 1
ATOM 710 C CA . TRP A 1 89 ? 4.573 1.677 10.525 1.00 96.50 89 TRP A CA 1
ATOM 711 C C . TRP A 1 89 ? 3.963 0.302 10.720 1.00 96.50 89 TRP A C 1
ATOM 713 O O . TRP A 1 89 ? 2.846 0.202 11.222 1.00 96.50 89 TRP A O 1
ATOM 723 N N . ARG A 1 90 ? 4.713 -0.754 10.394 1.00 95.94 90 ARG A N 1
ATOM 724 C CA . ARG A 1 90 ? 4.262 -2.127 10.591 1.00 95.94 90 ARG A CA 1
ATOM 725 C C . ARG A 1 90 ? 3.997 -2.422 12.064 1.00 95.94 90 ARG A C 1
ATOM 727 O O . ARG A 1 90 ? 2.920 -2.902 12.397 1.00 95.94 90 ARG A O 1
ATOM 734 N N . ALA A 1 91 ? 4.927 -2.078 12.956 1.00 95.31 91 ALA A N 1
ATOM 735 C CA . ALA A 1 91 ? 4.741 -2.262 14.396 1.00 95.31 91 ALA A CA 1
ATOM 736 C C . ALA A 1 91 ? 3.544 -1.461 14.937 1.00 95.31 91 ALA A C 1
ATOM 738 O O . ALA A 1 91 ? 2.754 -1.983 15.723 1.00 95.31 91 ALA A O 1
ATOM 739 N N . GLN A 1 92 ? 3.378 -0.211 14.492 1.00 95.75 92 GLN A N 1
ATOM 740 C CA . GLN A 1 92 ? 2.236 0.621 14.864 1.00 95.75 92 GLN A CA 1
ATOM 741 C C . GLN A 1 92 ? 0.911 0.014 14.391 1.00 95.75 92 GLN A C 1
ATOM 743 O O . GLN A 1 92 ? -0.030 -0.055 15.179 1.00 95.75 92 GLN A O 1
ATOM 748 N N . ALA A 1 93 ? 0.837 -0.424 13.134 1.00 96.00 93 ALA A N 1
ATOM 749 C CA . ALA A 1 93 ? -0.376 -0.984 12.554 1.00 96.00 93 ALA A CA 1
ATOM 750 C C . ALA A 1 93 ? -0.775 -2.297 13.226 1.00 96.00 93 ALA A C 1
ATOM 752 O O . ALA A 1 93 ? -1.908 -2.430 13.681 1.00 96.00 93 ALA A O 1
ATOM 753 N N . LEU A 1 94 ? 0.175 -3.222 13.382 1.00 94.69 94 LEU A N 1
ATOM 754 C CA . LEU A 1 94 ? -0.063 -4.494 14.065 1.00 94.69 94 LEU A CA 1
ATOM 755 C C . LEU A 1 94 ? -0.502 -4.277 15.517 1.00 94.69 94 LEU A C 1
ATOM 757 O O . LEU A 1 94 ? -1.463 -4.896 15.958 1.00 94.69 94 LEU A O 1
ATOM 761 N N . GLY A 1 95 ? 0.117 -3.333 16.231 1.00 95.75 95 GLY A N 1
ATOM 762 C CA . GLY A 1 95 ? -0.291 -2.993 17.594 1.00 95.75 95 GLY A CA 1
ATOM 763 C C . GLY A 1 95 ? -1.671 -2.329 17.697 1.00 95.75 95 GLY A C 1
ATOM 764 O O . GLY A 1 95 ? -2.271 -2.355 18.769 1.00 95.75 95 GLY A O 1
ATOM 765 N N . GLN A 1 96 ? -2.190 -1.714 16.629 1.00 94.50 96 GLN A N 1
ATOM 766 C CA . GLN A 1 96 ? -3.573 -1.222 16.590 1.00 94.50 96 GLN A CA 1
ATOM 767 C C . GLN A 1 96 ? -4.558 -2.346 16.264 1.00 94.50 96 GLN A C 1
ATOM 769 O O . GLN A 1 96 ? -5.563 -2.472 16.957 1.00 94.50 96 GLN A O 1
ATOM 774 N N . ILE A 1 97 ? -4.236 -3.191 15.281 1.00 92.75 97 ILE A N 1
ATOM 775 C CA . ILE A 1 97 ? -5.048 -4.354 14.896 1.00 92.75 97 ILE A CA 1
ATOM 776 C C . ILE A 1 97 ? -5.192 -5.332 16.071 1.00 92.75 97 ILE A C 1
ATOM 778 O O . ILE A 1 97 ? -6.282 -5.822 16.337 1.00 92.75 97 ILE A O 1
ATOM 782 N N . GLU A 1 98 ? -4.119 -5.569 16.831 1.00 92.88 98 GLU A N 1
ATOM 783 C CA . GLU A 1 98 ? -4.153 -6.434 18.017 1.00 92.88 98 GLU A CA 1
ATOM 784 C C . GLU A 1 98 ? -5.064 -5.877 19.126 1.00 92.88 98 GLU A C 1
ATOM 786 O O . GLU A 1 98 ? -5.711 -6.634 19.848 1.00 92.88 98 GLU A O 1
ATOM 791 N N . ARG A 1 99 ? -5.138 -4.546 19.265 1.00 94.00 99 ARG A N 1
ATOM 792 C CA . ARG A 1 99 ? -5.977 -3.877 20.275 1.00 94.00 99 ARG A CA 1
ATOM 793 C C . ARG A 1 99 ? -7.442 -3.775 19.867 1.00 94.00 99 ARG A C 1
ATOM 795 O O . ARG A 1 99 ? -8.299 -3.748 20.747 1.00 94.00 99 ARG A O 1
ATOM 802 N N . ASP A 1 100 ? -7.715 -3.680 18.571 1.00 92.69 100 ASP A N 1
ATOM 803 C CA . ASP A 1 100 ? -9.062 -3.623 18.008 1.00 92.69 100 ASP A CA 1
ATOM 804 C C . ASP A 1 100 ? -9.189 -4.611 16.835 1.00 92.69 100 ASP A C 1
ATOM 806 O O . ASP A 1 100 ? -8.987 -4.234 15.676 1.00 92.69 100 ASP A O 1
ATOM 810 N N . PRO A 1 101 ? -9.572 -5.871 17.116 1.00 84.88 101 PRO A N 1
ATOM 811 C CA . PRO A 1 101 ? -9.734 -6.899 16.089 1.00 84.88 101 PRO A CA 1
ATOM 812 C C . PRO A 1 101 ? -10.751 -6.532 15.002 1.00 84.88 101 PRO A C 1
ATOM 814 O O . PRO A 1 101 ? -10.632 -6.992 13.870 1.00 84.88 101 PRO A O 1
ATOM 817 N N . THR A 1 102 ? -11.708 -5.642 15.297 1.00 93.31 102 THR A N 1
ATOM 818 C CA . THR A 1 102 ? -12.727 -5.225 14.320 1.00 93.31 102 THR A CA 1
ATOM 819 C C . THR A 1 102 ? -12.143 -4.401 13.170 1.00 93.31 102 THR A C 1
ATOM 821 O O . THR A 1 102 ? -12.820 -4.151 12.172 1.00 93.31 102 THR A O 1
ATOM 824 N N . VAL A 1 103 ? -10.896 -3.934 13.293 1.00 92.12 103 VAL A N 1
ATOM 825 C CA . VAL A 1 103 ? -10.146 -3.325 12.189 1.00 92.12 103 VAL A CA 1
ATOM 826 C C . VAL A 1 103 ? -9.916 -4.340 11.073 1.00 92.12 103 VAL A C 1
ATOM 828 O O . VAL A 1 103 ? -10.084 -3.985 9.908 1.00 92.12 103 VAL A O 1
ATOM 831 N N . LEU A 1 104 ? -9.570 -5.586 11.415 1.00 90.06 104 LEU A N 1
ATOM 832 C CA . LEU A 1 104 ? -9.364 -6.638 10.424 1.00 90.06 104 LEU A CA 1
ATOM 833 C C . LEU A 1 104 ? -10.684 -6.985 9.730 1.00 90.06 104 LEU A C 1
ATOM 835 O O . LEU A 1 104 ? -10.724 -6.990 8.505 1.00 90.06 104 LEU A O 1
ATOM 839 N N . ASP A 1 105 ? -11.775 -7.135 10.488 1.00 93.56 105 ASP A N 1
ATOM 840 C CA . ASP A 1 105 ? -13.114 -7.373 9.923 1.00 93.56 105 ASP A CA 1
ATOM 841 C C . ASP A 1 105 ? -13.517 -6.273 8.927 1.00 93.56 105 ASP A C 1
ATOM 843 O O . ASP A 1 105 ? -14.032 -6.545 7.842 1.00 93.56 105 ASP A O 1
ATOM 847 N N . ARG A 1 106 ? -13.255 -5.006 9.278 1.00 95.12 106 ARG A N 1
ATOM 848 C CA . ARG A 1 106 ? -13.516 -3.854 8.403 1.00 95.12 106 ARG A CA 1
ATOM 849 C C . ARG A 1 106 ? -12.653 -3.883 7.145 1.00 95.12 106 ARG A C 1
ATOM 851 O O . ARG A 1 106 ? -13.146 -3.548 6.073 1.00 95.12 106 ARG A O 1
ATOM 858 N N . LEU A 1 107 ? -11.390 -4.277 7.265 1.00 93.12 107 LEU A N 1
ATOM 859 C CA . LEU A 1 107 ? -10.472 -4.358 6.135 1.00 93.12 107 LEU A CA 1
ATOM 860 C C . LEU A 1 107 ? -10.845 -5.502 5.184 1.00 93.12 107 LEU A C 1
ATOM 862 O O . LEU A 1 107 ? -10.881 -5.281 3.978 1.00 93.12 107 LEU A O 1
ATOM 866 N N . VAL A 1 108 ? -11.227 -6.667 5.715 1.00 94.31 108 VAL A N 1
ATOM 867 C CA . VAL A 1 108 ? -11.742 -7.809 4.938 1.00 94.31 108 VAL A CA 1
ATOM 868 C C . VAL A 1 108 ? -13.071 -7.464 4.258 1.00 94.31 108 VAL A C 1
ATOM 870 O O . VAL A 1 108 ? -13.301 -7.839 3.112 1.00 94.31 108 VAL A O 1
ATOM 873 N N . ALA A 1 109 ? -13.934 -6.672 4.902 1.00 95.44 109 ALA A N 1
ATOM 874 C CA . ALA A 1 109 ? -15.158 -6.184 4.266 1.00 95.44 109 ALA A CA 1
ATOM 875 C C . ALA A 1 109 ? -14.890 -5.261 3.055 1.00 95.44 109 ALA A C 1
ATOM 877 O O . ALA A 1 109 ? -15.716 -5.196 2.145 1.00 95.44 109 ALA A O 1
ATOM 878 N N . ILE A 1 110 ? -13.755 -4.551 3.037 1.00 94.12 110 ILE A N 1
ATOM 879 C CA . ILE A 1 110 ? -13.322 -3.677 1.930 1.00 94.12 110 ILE A CA 1
ATOM 880 C C . ILE A 1 110 ? -12.563 -4.480 0.861 1.00 94.12 110 ILE A C 1
ATOM 882 O O . ILE A 1 110 ? -12.743 -4.252 -0.334 1.00 94.12 110 ILE A O 1
ATOM 886 N N . CYS A 1 111 ? -11.711 -5.410 1.290 1.00 94.31 111 CYS A N 1
ATOM 887 C CA . CYS A 1 111 ? -10.861 -6.253 0.458 1.00 94.31 111 CYS A CA 1
ATOM 888 C C . CYS A 1 111 ? -10.935 -7.699 0.976 1.00 94.31 111 CYS A C 1
ATOM 890 O O . CYS A 1 111 ? -10.180 -8.053 1.880 1.00 94.31 111 CYS A O 1
ATOM 892 N N . PRO A 1 112 ? -11.837 -8.535 0.424 1.00 94.62 112 PRO A N 1
ATOM 893 C CA . PRO A 1 112 ? -12.034 -9.907 0.897 1.00 94.62 112 PRO A CA 1
ATOM 894 C C . PRO A 1 112 ? -10.766 -10.766 0.869 1.00 94.62 112 PRO A C 1
ATOM 896 O O . PRO A 1 112 ? -10.569 -11.582 1.760 1.00 94.62 112 PRO A O 1
ATOM 899 N N . ASP A 1 113 ? -9.879 -10.518 -0.096 1.00 91.88 113 ASP A N 1
ATOM 900 C CA . ASP A 1 113 ? -8.617 -11.251 -0.272 1.00 91.88 113 ASP A CA 1
ATOM 901 C C . ASP A 1 113 ? -7.481 -10.714 0.625 1.00 91.88 113 ASP A C 1
ATOM 903 O O . ASP A 1 113 ? -6.313 -11.060 0.446 1.00 91.88 113 ASP A O 1
ATOM 907 N N . TRP A 1 114 ? -7.778 -9.814 1.571 1.00 94.00 114 TRP A N 1
ATOM 908 C CA . TRP A 1 114 ? -6.751 -9.138 2.365 1.00 94.00 114 TRP A CA 1
ATOM 909 C C . TRP A 1 114 ? -5.860 -10.108 3.152 1.00 94.00 114 TRP A C 1
ATOM 911 O O . TRP A 1 114 ? -4.644 -9.918 3.208 1.00 94.00 114 TRP A O 1
ATOM 921 N N . GLU A 1 115 ? -6.440 -11.147 3.751 1.00 91.69 115 GLU A N 1
ATOM 922 C CA . GLU A 1 115 ? -5.680 -12.137 4.524 1.00 91.69 115 GLU A CA 1
ATOM 923 C C . GLU A 1 115 ? -4.697 -12.912 3.634 1.00 91.69 115 GLU A C 1
ATOM 925 O O . GLU A 1 115 ? -3.518 -13.027 3.982 1.00 91.69 115 GLU A O 1
ATOM 930 N N . ASP A 1 116 ? -5.136 -13.319 2.440 1.00 91.00 116 ASP A N 1
ATOM 931 C CA . ASP A 1 116 ? -4.301 -14.004 1.448 1.00 91.00 116 ASP A CA 1
ATOM 932 C C . ASP A 1 116 ? -3.155 -13.105 0.954 1.00 91.00 116 ASP A C 1
ATOM 934 O O . ASP A 1 116 ? -2.020 -13.557 0.764 1.00 91.00 116 ASP A O 1
ATOM 938 N N . ILE A 1 117 ? -3.419 -11.802 0.782 1.00 92.19 117 ILE A N 1
ATOM 939 C CA . ILE A 1 117 ? -2.392 -10.808 0.437 1.00 92.19 117 ILE A CA 1
ATOM 940 C C . ILE A 1 117 ? -1.342 -10.720 1.550 1.00 92.19 117 ILE A C 1
ATOM 942 O O . ILE A 1 117 ? -0.140 -10.716 1.265 1.00 92.19 117 ILE A O 1
ATOM 946 N N . VAL A 1 118 ? -1.764 -10.655 2.817 1.00 92.06 118 VAL A N 1
ATOM 947 C CA . VAL A 1 118 ? -0.845 -10.595 3.964 1.00 92.06 118 VAL A CA 1
ATOM 948 C C . VAL A 1 118 ? 0.019 -11.854 4.034 1.00 92.06 118 VAL A C 1
ATOM 950 O O . VAL A 1 118 ? 1.241 -11.739 4.173 1.00 92.06 118 VAL A O 1
ATOM 953 N N . GLU A 1 119 ? -0.578 -13.039 3.894 1.00 91.06 119 GLU A N 1
ATOM 954 C CA . GLU A 1 119 ? 0.154 -14.309 3.875 1.00 91.06 119 GLU A CA 1
ATOM 955 C C . GLU A 1 119 ? 1.179 -14.334 2.734 1.00 91.06 119 GLU A C 1
ATOM 957 O O . GLU A 1 119 ? 2.372 -14.551 2.969 1.00 91.06 119 GLU A O 1
ATOM 962 N N . SER A 1 120 ? 0.755 -13.964 1.526 1.00 90.75 120 SER A N 1
ATOM 963 C CA . SER A 1 120 ? 1.616 -13.888 0.341 1.00 90.75 120 SER A CA 1
ATOM 964 C C . SER A 1 120 ? 2.808 -12.942 0.539 1.00 90.75 120 SER A C 1
ATOM 966 O O . SER A 1 120 ? 3.936 -13.250 0.142 1.00 90.75 120 SER A O 1
ATOM 968 N N . VAL A 1 121 ? 2.603 -11.792 1.193 1.00 91.38 121 VAL A N 1
ATOM 969 C CA . VAL A 1 121 ? 3.685 -10.851 1.536 1.00 91.38 121 VAL A CA 1
ATOM 970 C C . VAL A 1 121 ? 4.647 -11.452 2.558 1.00 91.38 121 VAL A C 1
ATOM 972 O O . VAL A 1 121 ? 5.866 -11.279 2.435 1.00 91.38 121 VAL A O 1
ATOM 975 N N . ILE A 1 122 ? 4.136 -12.148 3.575 1.00 89.88 122 ILE A N 1
ATOM 976 C CA . ILE A 1 122 ? 4.964 -12.812 4.588 1.00 89.88 122 ILE A CA 1
ATOM 977 C C . ILE A 1 122 ? 5.838 -13.877 3.925 1.00 89.88 122 ILE A C 1
ATOM 979 O O . ILE A 1 122 ? 7.060 -13.854 4.104 1.00 89.88 122 ILE A O 1
ATOM 983 N N . GLU A 1 123 ? 5.245 -14.762 3.126 1.00 88.94 123 GLU A N 1
ATOM 984 C CA . GLU A 1 123 ? 5.962 -15.803 2.390 1.00 88.94 123 GLU A CA 1
ATOM 985 C C . GLU A 1 123 ? 7.018 -15.207 1.459 1.00 88.94 123 GLU A C 1
ATOM 987 O O . GLU A 1 123 ? 8.184 -15.624 1.467 1.00 88.94 123 GLU A O 1
ATOM 992 N N . ALA A 1 124 ? 6.644 -14.170 0.706 1.00 87.81 124 ALA A N 1
ATOM 993 C CA . ALA A 1 124 ? 7.563 -13.483 -0.180 1.00 87.81 124 ALA A CA 1
ATOM 994 C C . ALA A 1 124 ? 8.750 -12.902 0.596 1.00 87.81 124 ALA A C 1
ATOM 996 O O . ALA A 1 124 ? 9.902 -13.070 0.194 1.00 87.81 124 ALA A O 1
ATOM 997 N N . ASN A 1 125 ? 8.513 -12.275 1.749 1.00 84.38 125 ASN A N 1
ATOM 998 C CA . ASN A 1 125 ? 9.569 -11.692 2.574 1.00 84.38 125 ASN A CA 1
ATOM 999 C C . ASN A 1 125 ? 10.469 -12.733 3.260 1.00 84.38 125 ASN A C 1
ATOM 1001 O O . ASN A 1 125 ? 11.637 -12.436 3.530 1.00 84.38 125 ASN A O 1
ATOM 1005 N N . GLN A 1 126 ? 9.990 -13.954 3.512 1.00 83.19 126 GLN A N 1
ATOM 1006 C CA . GLN A 1 126 ? 10.831 -15.044 4.023 1.00 83.19 126 GLN A CA 1
ATOM 1007 C C . GLN A 1 126 ? 11.885 -15.494 3.005 1.00 83.19 126 GLN A C 1
ATOM 1009 O O . GLN A 1 126 ? 12.982 -15.888 3.403 1.00 83.19 126 GLN A O 1
ATOM 1014 N N . ARG A 1 127 ? 11.595 -15.367 1.704 1.00 75.12 127 ARG A N 1
ATOM 1015 C CA . ARG A 1 127 ? 12.519 -15.706 0.608 1.00 75.12 127 ARG A CA 1
ATOM 1016 C C . ARG A 1 127 ? 13.556 -14.621 0.305 1.00 75.12 127 ARG A C 1
ATOM 1018 O O . ARG A 1 127 ? 14.328 -14.755 -0.640 1.00 75.12 127 ARG A O 1
ATOM 1025 N N . ARG A 1 128 ? 13.623 -13.550 1.108 1.00 61.34 128 ARG A N 1
ATOM 1026 C CA . ARG A 1 128 ? 14.668 -12.527 0.969 1.00 61.34 128 ARG A CA 1
ATOM 1027 C C . ARG A 1 128 ? 16.065 -13.155 1.125 1.00 61.34 128 ARG A C 1
ATOM 1029 O O . ARG A 1 128 ? 16.323 -13.775 2.162 1.00 61.34 128 ARG A O 1
ATOM 1036 N N . PRO A 1 129 ? 17.009 -12.902 0.196 1.00 56.34 129 PRO A N 1
ATOM 1037 C CA . PRO A 1 129 ? 18.356 -13.497 0.198 1.00 56.34 129 PRO A CA 1
ATOM 1038 C C . PRO A 1 129 ? 19.201 -13.251 1.462 1.00 56.34 129 PRO A C 1
ATOM 1040 O O . PRO A 1 129 ? 20.245 -13.867 1.653 1.00 56.34 129 PRO A O 1
ATOM 1043 N N . ILE A 1 130 ? 18.779 -12.352 2.354 1.00 54.69 130 ILE A N 1
ATOM 1044 C CA . ILE A 1 130 ? 19.545 -11.968 3.547 1.00 54.69 130 ILE A CA 1
ATOM 1045 C C . ILE A 1 130 ? 19.512 -13.068 4.628 1.00 54.69 130 ILE A C 1
ATOM 1047 O O . ILE A 1 130 ? 20.450 -13.177 5.417 1.00 54.69 130 ILE A O 1
ATOM 1051 N N . LYS A 1 131 ? 18.495 -13.947 4.650 1.00 44.62 131 LYS A N 1
ATOM 1052 C CA . LYS A 1 131 ? 18.441 -15.057 5.625 1.00 44.62 131 LYS A CA 1
ATOM 1053 C C . LYS A 1 131 ? 19.274 -16.286 5.238 1.00 44.62 131 LYS A C 1
ATOM 1055 O O . LYS A 1 131 ? 19.559 -17.091 6.117 1.00 44.62 131 LYS A O 1
ATOM 1060 N N . SER A 1 132 ? 19.741 -16.416 3.994 1.00 40.06 132 SER A N 1
ATOM 1061 C CA . SER A 1 132 ? 20.614 -17.531 3.582 1.00 40.06 132 SER A CA 1
ATOM 1062 C C . SER A 1 132 ? 22.113 -17.269 3.797 1.00 40.06 132 SER A C 1
ATOM 1064 O O . SER A 1 132 ? 22.921 -18.161 3.560 1.00 40.06 132 SER A O 1
ATOM 1066 N N . ALA A 1 133 ? 22.504 -16.077 4.267 1.00 42.41 133 ALA A N 1
ATOM 1067 C CA . ALA A 1 133 ? 23.908 -15.697 4.478 1.00 42.41 133 ALA A CA 1
ATOM 1068 C C . ALA A 1 133 ? 24.400 -15.810 5.939 1.00 42.41 133 ALA A C 1
ATOM 1070 O O . ALA A 1 133 ? 25.516 -15.395 6.246 1.00 42.41 133 ALA A O 1
ATOM 1071 N N . ARG A 1 134 ? 23.610 -16.389 6.855 1.00 42.88 134 ARG A N 1
ATOM 1072 C CA . ARG A 1 134 ? 24.086 -16.804 8.188 1.00 42.88 134 ARG A CA 1
ATOM 1073 C C . ARG A 1 134 ? 24.052 -18.320 8.292 1.00 42.88 134 ARG A C 1
ATOM 1075 O O . ARG A 1 134 ? 23.110 -18.907 8.809 1.00 42.88 134 ARG A O 1
ATOM 1082 N N . GLY A 1 135 ? 25.096 -18.939 7.766 1.00 46.22 135 GLY A N 1
ATOM 1083 C CA . GLY A 1 135 ? 25.284 -20.378 7.821 1.00 46.22 135 GLY A CA 1
ATOM 1084 C C . GLY A 1 135 ? 26.673 -20.760 7.347 1.00 46.22 135 GLY A C 1
ATOM 1085 O O . GLY A 1 135 ? 26.798 -21.345 6.275 1.00 46.22 135 GLY A O 1
ATOM 1086 N N . ARG A 1 136 ? 27.694 -20.373 8.118 1.00 36.53 136 ARG A N 1
ATOM 1087 C CA . ARG A 1 136 ? 28.978 -21.066 8.294 1.00 36.53 136 ARG A CA 1
ATOM 1088 C C . ARG A 1 136 ? 29.758 -20.412 9.425 1.00 36.53 136 ARG A C 1
ATOM 1090 O O . ARG A 1 136 ? 29.797 -19.163 9.447 1.00 36.53 136 ARG A O 1
#

Radius of gyration: 14.93 Å; chains: 1; bounding box: 44×36×37 Å